Protein AF-A0A817LIR8-F1 (afdb_monomer)

Radius of gyration: 22.67 Å; Cα contacts (8 Å, |Δi|>4): 129; chains: 1; bounding box: 43×38×58 Å

Sequence (142 aa):
RAAHDLDISRSSIRRIMKELNFKPYKPRLLQALNEDDPDRRLEFSQWVLDSIRGNPIILDRILWTDAAIFQTNVRVNRHNCVYWSDTNPHFIIEQELNVSRVIVRGGIWSNGVVDPFFFEDNVTSQIYLQMYKMLKDRKEYM

pLDDT: mean 85.7, std 9.71, range [55.44, 97.81]

Foldseek 3Di:
DCCVVVVHDPVVVVVVLVVQVWDKDFDDDDDDDDPCRVVVVVVVVVVVVVVCVVPVCVQQLDKAKDKDKDFPDPPPPSVPDIDIDNDDPNDDDDDDPPTFIKIWMWIAHPVGIRDIDIDRDDDDPVNVVVVVVVVVVPPVND

Structure (mmCIF, N/CA/C/O backbone):
data_AF-A0A817LIR8-F1
#
_entry.id   AF-A0A817LIR8-F1
#
loop_
_atom_site.group_PDB
_atom_site.id
_atom_site.type_symbol
_atom_site.label_atom_id
_atom_site.label_alt_id
_at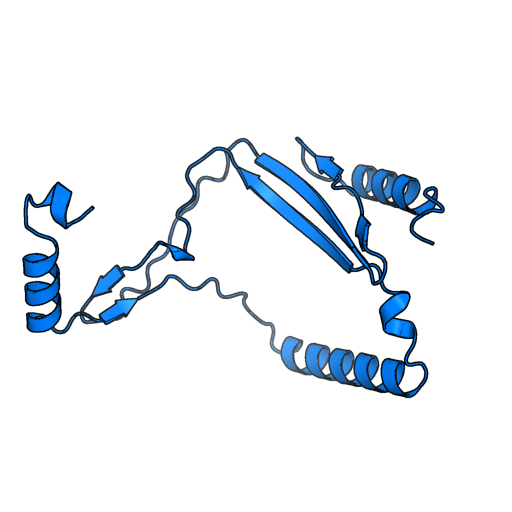om_site.label_comp_id
_atom_site.label_asym_id
_atom_site.label_entity_id
_atom_site.label_seq_id
_atom_site.pdbx_PDB_ins_code
_atom_site.Cartn_x
_atom_site.Cartn_y
_atom_site.Cartn_z
_atom_site.occupancy
_atom_site.B_iso_or_equiv
_atom_site.auth_seq_id
_atom_site.auth_comp_id
_atom_site.auth_asym_id
_atom_site.auth_atom_id
_atom_site.pdbx_PDB_model_num
ATOM 1 N N . ARG A 1 1 ? 8.522 2.778 -27.678 1.00 68.00 1 ARG A N 1
ATOM 2 C CA . ARG A 1 1 ? 9.834 2.108 -27.654 1.00 68.00 1 ARG A CA 1
ATOM 3 C C . ARG A 1 1 ? 10.008 1.288 -28.914 1.00 68.00 1 ARG A C 1
ATOM 5 O O . ARG A 1 1 ? 10.287 1.937 -29.897 1.00 68.00 1 ARG A O 1
ATOM 12 N N . ALA A 1 2 ? 9.622 0.010 -28.994 1.00 77.75 2 ALA A N 1
ATOM 13 C CA . ALA A 1 2 ? 9.899 -0.833 -30.173 1.00 77.75 2 ALA A CA 1
ATOM 14 C C . ALA A 1 2 ? 9.598 -0.207 -31.557 1.00 77.75 2 ALA A C 1
ATOM 16 O O . ALA A 1 2 ? 10.426 -0.294 -32.446 1.00 77.75 2 ALA A O 1
ATOM 17 N N . ALA A 1 3 ? 8.459 0.477 -31.735 1.00 83.94 3 ALA A N 1
ATOM 18 C CA . ALA A 1 3 ? 8.131 1.162 -32.999 1.00 83.94 3 ALA A CA 1
ATOM 19 C C . ALA A 1 3 ? 9.107 2.284 -33.378 1.00 83.94 3 ALA A C 1
ATOM 21 O O . ALA A 1 3 ? 9.429 2.464 -34.540 1.00 83.94 3 ALA A O 1
ATOM 22 N N . HIS A 1 4 ? 9.558 3.032 -32.377 1.00 86.12 4 HIS A N 1
ATOM 23 C CA . HIS A 1 4 ? 10.533 4.102 -32.538 1.00 86.12 4 HIS A CA 1
ATOM 24 C C . HIS A 1 4 ? 11.951 3.531 -32.681 1.00 86.12 4 HIS A C 1
ATOM 26 O O . HIS A 1 4 ? 12.704 3.974 -33.531 1.00 86.12 4 HIS A O 1
ATOM 32 N N . ASP A 1 5 ? 12.297 2.523 -31.875 1.00 88.31 5 ASP A N 1
ATOM 33 C CA . ASP A 1 5 ? 13.652 1.960 -31.824 1.00 88.31 5 ASP A CA 1
ATOM 34 C C . ASP A 1 5 ? 13.989 1.129 -33.073 1.00 88.31 5 ASP A C 1
ATOM 36 O O . ASP A 1 5 ? 15.148 1.048 -33.463 1.00 88.31 5 ASP A O 1
ATOM 40 N N . LEU A 1 6 ? 12.978 0.510 -33.692 1.00 88.81 6 LEU A N 1
ATOM 41 C CA . LEU A 1 6 ? 13.120 -0.299 -34.907 1.00 88.81 6 LEU A CA 1
ATOM 42 C C . LEU A 1 6 ? 12.713 0.454 -36.180 1.00 88.81 6 LEU A C 1
ATOM 44 O O . LEU A 1 6 ? 12.789 -0.130 -37.253 1.00 88.81 6 LEU A O 1
ATOM 48 N N . ASP A 1 7 ? 12.238 1.697 -36.059 1.00 91.44 7 ASP A N 1
ATOM 49 C CA . ASP A 1 7 ? 11.652 2.481 -37.157 1.00 91.44 7 ASP A CA 1
ATOM 50 C C . ASP A 1 7 ? 10.541 1.729 -37.930 1.00 91.44 7 ASP A C 1
ATOM 52 O O . ASP A 1 7 ? 10.451 1.724 -39.156 1.00 91.44 7 ASP A O 1
ATOM 56 N N . ILE A 1 8 ? 9.667 1.036 -37.190 1.00 92.94 8 ILE A N 1
ATOM 57 C CA . ILE A 1 8 ? 8.549 0.252 -37.737 1.00 92.94 8 ILE A CA 1
ATOM 58 C C . ILE A 1 8 ? 7.233 0.788 -37.177 1.00 92.94 8 ILE A C 1
ATOM 60 O O . ILE A 1 8 ? 7.093 1.070 -35.985 1.00 92.94 8 ILE A O 1
ATOM 64 N N . SER A 1 9 ? 6.198 0.856 -38.017 1.00 93.12 9 SER A N 1
ATOM 65 C CA . S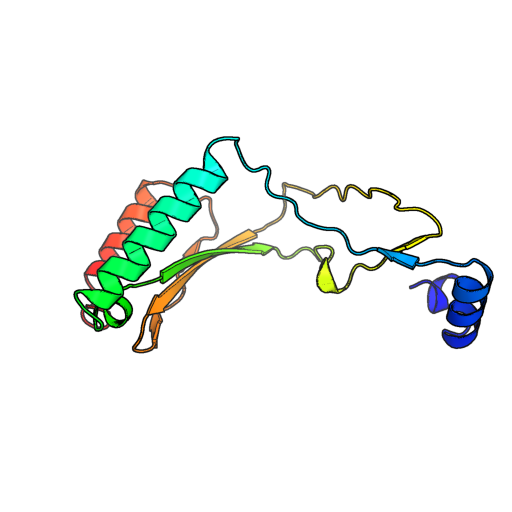ER A 1 9 ? 4.866 1.263 -37.568 1.00 93.12 9 SER A CA 1
ATOM 66 C C . SER A 1 9 ? 4.327 0.361 -36.442 1.00 93.12 9 SER A C 1
ATOM 68 O O . SER A 1 9 ? 4.529 -0.858 -36.398 1.00 93.12 9 SER A O 1
ATOM 70 N N . ARG A 1 10 ? 3.560 0.951 -35.518 1.00 90.50 10 ARG A N 1
ATOM 71 C CA . ARG A 1 10 ? 2.950 0.208 -34.397 1.00 90.50 10 ARG A CA 1
ATOM 72 C C . ARG A 1 10 ? 2.042 -0.937 -34.868 1.00 90.50 10 ARG A C 1
ATOM 74 O O . ARG A 1 10 ? 1.922 -1.944 -34.171 1.00 90.50 10 ARG A O 1
ATOM 81 N N . SER A 1 11 ? 1.385 -0.778 -36.019 1.00 93.38 11 SER A N 1
ATOM 82 C CA . SER A 1 11 ? 0.529 -1.805 -36.624 1.00 93.38 11 SER A CA 1
ATOM 83 C C . SER A 1 11 ? 1.345 -2.998 -37.120 1.00 93.38 11 SER A C 1
ATOM 85 O O . SER A 1 11 ? 0.980 -4.136 -36.825 1.00 93.38 11 SER A O 1
ATOM 87 N N . SER A 1 12 ? 2.478 -2.754 -37.782 1.00 92.88 12 SER A N 1
ATOM 88 C CA . SER A 1 12 ? 3.389 -3.810 -38.232 1.00 92.88 12 SER A CA 1
ATOM 89 C C . SER A 1 12 ? 3.972 -4.595 -37.059 1.00 92.88 12 SER A C 1
ATOM 91 O O . SER A 1 12 ? 3.935 -5.822 -37.085 1.00 92.88 12 SER A O 1
ATOM 93 N N . ILE A 1 13 ? 4.393 -3.924 -35.982 1.00 90.44 13 ILE A N 1
ATOM 94 C CA . ILE A 1 13 ? 4.865 -4.606 -34.763 1.00 90.44 13 ILE A CA 1
ATOM 95 C C . ILE A 1 13 ? 3.768 -5.477 -34.145 1.00 90.44 13 ILE A C 1
ATOM 97 O O . ILE A 1 13 ? 4.030 -6.615 -33.769 1.00 90.44 13 ILE A O 1
ATOM 101 N N . ARG A 1 14 ? 2.520 -4.991 -34.071 1.00 89.31 14 ARG A N 1
ATOM 102 C CA . ARG A 1 14 ? 1.389 -5.807 -33.591 1.00 89.31 14 ARG A CA 1
ATOM 103 C C . ARG A 1 14 ? 1.154 -7.051 -34.439 1.00 89.31 14 ARG A C 1
ATOM 105 O O . ARG A 1 14 ? 0.871 -8.103 -33.874 1.00 89.31 14 ARG A O 1
ATOM 112 N N . ARG A 1 15 ? 1.267 -6.938 -35.764 1.00 93.88 15 ARG A N 1
ATOM 113 C CA . ARG A 1 15 ? 1.138 -8.084 -36.669 1.00 93.88 15 ARG A CA 1
ATOM 114 C C . ARG A 1 15 ? 2.256 -9.100 -36.435 1.00 93.88 15 ARG A C 1
ATOM 116 O O . ARG A 1 15 ? 1.945 -10.262 -36.219 1.00 93.88 15 ARG A O 1
ATOM 123 N N . ILE A 1 16 ? 3.508 -8.646 -36.374 1.00 92.06 16 ILE A N 1
ATOM 124 C CA . ILE A 1 16 ? 4.675 -9.506 -36.121 1.00 92.06 16 ILE A CA 1
ATOM 125 C C . ILE A 1 16 ? 4.534 -10.228 -34.774 1.00 92.06 16 ILE A C 1
ATOM 127 O O . ILE A 1 16 ? 4.673 -11.442 -34.713 1.00 92.06 16 ILE A O 1
ATOM 131 N N . MET A 1 17 ? 4.175 -9.520 -33.697 1.00 91.31 17 MET A N 1
ATOM 132 C CA . MET A 1 17 ? 3.961 -10.149 -32.383 1.00 91.31 17 MET A CA 1
ATOM 133 C C . MET A 1 17 ? 2.857 -11.215 -32.416 1.00 91.31 17 MET A C 1
ATOM 135 O O . MET A 1 17 ? 2.968 -12.230 -31.733 1.00 91.31 17 MET A O 1
ATOM 139 N N . LYS A 1 18 ? 1.797 -10.999 -33.207 1.00 91.12 18 LYS A N 1
ATOM 140 C CA . LYS A 1 18 ? 0.720 -11.979 -33.385 1.00 91.12 18 LYS A CA 1
ATOM 141 C C . LYS A 1 18 ? 1.195 -13.203 -34.173 1.00 91.12 18 LYS A C 1
ATOM 143 O O . LYS A 1 18 ? 0.861 -14.315 -33.783 1.00 91.12 18 LYS A O 1
ATOM 148 N N . GLU A 1 19 ? 1.964 -13.006 -35.243 1.00 94.12 19 GLU A N 1
ATOM 149 C CA . GLU A 1 19 ? 2.561 -14.091 -36.039 1.00 94.12 19 GLU A CA 1
ATOM 150 C C . GLU A 1 19 ? 3.532 -14.939 -35.207 1.00 94.12 19 GLU A C 1
ATOM 152 O O . GLU A 1 19 ? 3.514 -16.162 -35.302 1.00 94.12 19 GLU A O 1
ATOM 157 N N . LEU A 1 20 ? 4.305 -14.303 -34.323 1.00 92.50 20 LEU A N 1
ATOM 158 C CA . LEU A 1 20 ? 5.216 -14.971 -33.388 1.00 92.50 20 LEU A CA 1
ATOM 159 C C . LEU A 1 20 ? 4.514 -15.567 -32.152 1.00 92.50 20 LEU A C 1
ATOM 161 O O . LEU A 1 20 ? 5.179 -16.121 -31.282 1.00 92.50 20 LEU A O 1
ATOM 165 N N . ASN A 1 21 ? 3.183 -15.456 -32.046 1.00 92.00 21 ASN A N 1
ATOM 166 C CA . ASN A 1 21 ? 2.386 -15.926 -30.905 1.00 92.00 21 ASN A CA 1
ATOM 167 C C . ASN A 1 21 ? 2.842 -15.362 -29.541 1.00 92.00 21 ASN A C 1
ATOM 169 O O . ASN A 1 21 ? 2.746 -16.023 -28.503 1.00 92.00 21 ASN A O 1
ATOM 173 N N . PHE A 1 22 ? 3.337 -14.123 -29.528 1.00 93.75 22 PHE A N 1
ATOM 174 C CA . PHE A 1 22 ? 3.784 -13.476 -28.301 1.00 93.75 22 PHE A CA 1
ATOM 175 C C . PHE A 1 22 ? 2.599 -13.072 -27.425 1.00 93.75 22 PHE A C 1
ATOM 177 O O . PHE A 1 22 ? 1.598 -12.516 -27.884 1.00 93.75 22 PHE A O 1
ATOM 184 N N . LYS A 1 23 ? 2.752 -13.295 -26.123 1.00 90.56 23 LYS A N 1
ATOM 185 C CA . LYS A 1 23 ? 1.783 -12.960 -25.083 1.00 90.56 23 LYS A CA 1
ATOM 186 C C . LYS A 1 23 ? 2.301 -11.801 -24.233 1.00 90.56 23 LYS A C 1
ATOM 188 O O . LYS A 1 23 ? 3.510 -11.683 -24.028 1.00 90.56 23 LYS A O 1
ATOM 193 N N . PRO A 1 24 ? 1.405 -10.943 -23.720 1.00 89.25 24 PRO A N 1
ATOM 194 C CA . PRO A 1 24 ? 1.792 -9.863 -22.831 1.00 89.25 24 PRO A CA 1
ATOM 195 C C . PRO A 1 24 ? 2.034 -10.386 -21.409 1.00 89.25 24 PRO A C 1
ATOM 197 O O . PRO A 1 24 ? 1.155 -10.991 -20.795 1.00 89.25 24 PRO A O 1
ATOM 200 N N . TYR A 1 25 ? 3.192 -10.065 -20.847 1.00 88.56 25 TYR A N 1
ATOM 201 C CA . TYR A 1 25 ? 3.584 -10.348 -19.472 1.00 88.56 25 TYR A CA 1
ATOM 202 C C . TYR A 1 25 ? 3.814 -9.041 -18.718 1.00 88.56 25 TYR A C 1
ATOM 204 O O . TYR A 1 25 ? 4.603 -8.191 -19.132 1.00 88.56 25 TYR A O 1
ATOM 212 N N . LYS A 1 26 ? 3.118 -8.883 -17.589 1.00 85.31 26 LYS A N 1
ATOM 213 C CA . LYS A 1 26 ? 3.317 -7.771 -16.653 1.00 85.31 26 LYS A CA 1
ATOM 214 C C . LYS A 1 26 ? 4.121 -8.262 -15.450 1.00 85.31 26 LYS A C 1
ATOM 216 O O . LYS A 1 26 ? 3.713 -9.267 -14.859 1.00 85.31 26 LYS A O 1
ATOM 221 N N . PRO A 1 27 ? 5.205 -7.571 -15.053 1.00 80.19 27 PRO A N 1
ATOM 222 C CA . PRO A 1 27 ? 5.912 -7.874 -13.816 1.00 80.19 27 PRO A CA 1
ATOM 223 C C . PRO A 1 27 ? 4.951 -7.835 -12.629 1.00 80.19 27 PRO A C 1
ATOM 225 O O . PRO A 1 27 ? 4.255 -6.838 -12.420 1.00 80.19 27 PRO A O 1
ATOM 228 N N . ARG A 1 28 ? 4.912 -8.913 -11.845 1.00 74.94 28 ARG A N 1
ATOM 229 C CA . ARG A 1 28 ? 4.127 -8.973 -10.608 1.00 74.94 28 ARG A CA 1
ATOM 230 C C . ARG A 1 28 ? 5.049 -8.726 -9.427 1.00 74.94 28 ARG A C 1
ATOM 232 O O . ARG A 1 28 ? 6.113 -9.329 -9.342 1.00 74.94 28 ARG A O 1
ATOM 239 N N . LEU A 1 29 ? 4.635 -7.848 -8.516 1.00 72.75 29 LEU A N 1
ATOM 240 C CA . LEU A 1 29 ? 5.203 -7.858 -7.175 1.00 72.75 29 LEU A CA 1
ATOM 241 C C . LEU A 1 29 ? 4.541 -9.009 -6.427 1.00 72.75 29 LEU A C 1
ATOM 243 O O . LEU A 1 29 ? 3.325 -8.993 -6.255 1.00 72.75 29 LEU A O 1
ATOM 247 N N . LEU A 1 30 ? 5.322 -9.999 -6.021 1.00 71.31 30 LEU A N 1
ATOM 248 C CA . LEU A 1 30 ? 4.847 -11.044 -5.129 1.00 71.31 30 LEU A CA 1
ATOM 249 C C . LEU A 1 30 ? 5.431 -10.747 -3.752 1.00 71.31 30 LEU A C 1
ATOM 251 O O . LEU A 1 30 ? 6.647 -10.647 -3.607 1.00 71.31 30 LEU A O 1
ATOM 255 N N . GLN A 1 31 ? 4.564 -10.556 -2.763 1.00 75.69 31 GLN A N 1
ATOM 256 C CA . GLN A 1 31 ? 4.972 -10.666 -1.369 1.00 75.69 31 GLN A CA 1
ATOM 257 C C . GLN A 1 31 ? 4.987 -12.152 -1.027 1.00 75.69 31 GLN A C 1
ATOM 259 O O . GLN A 1 31 ? 4.011 -12.854 -1.301 1.00 75.69 31 GLN A O 1
ATOM 264 N N . ALA A 1 32 ? 6.104 -12.632 -0.487 1.00 83.50 32 ALA A N 1
ATOM 265 C CA . ALA A 1 32 ? 6.163 -13.978 0.054 1.00 83.50 32 ALA A CA 1
ATOM 266 C C . ALA A 1 32 ? 5.247 -14.031 1.281 1.00 83.50 32 ALA A C 1
ATOM 268 O O . ALA A 1 32 ? 5.411 -13.230 2.199 1.00 83.50 32 ALA A O 1
ATOM 269 N N . LEU A 1 33 ? 4.265 -14.928 1.243 1.00 85.94 33 LEU A N 1
ATOM 270 C CA . LEU A 1 33 ? 3.440 -15.249 2.399 1.00 85.94 33 LEU A CA 1
ATOM 271 C C . LEU A 1 33 ? 4.120 -16.384 3.162 1.00 85.94 33 LEU A C 1
ATOM 273 O O . LEU A 1 33 ? 4.600 -17.341 2.551 1.00 85.94 33 LEU A O 1
ATOM 277 N N . ASN A 1 34 ? 4.155 -16.264 4.481 1.00 91.00 34 ASN A N 1
ATOM 278 C CA . ASN A 1 34 ? 4.525 -17.350 5.373 1.00 91.00 34 ASN A CA 1
ATOM 279 C C . ASN A 1 34 ? 3.384 -18.371 5.457 1.00 91.00 34 ASN A C 1
ATOM 281 O O . ASN A 1 34 ? 2.236 -18.059 5.140 1.00 91.00 34 ASN A O 1
ATOM 285 N N . GLU A 1 35 ? 3.702 -19.580 5.919 1.00 93.00 35 GLU A N 1
ATOM 286 C CA . GLU A 1 35 ? 2.738 -20.679 6.065 1.00 93.00 35 GLU A CA 1
ATOM 287 C C . GLU A 1 35 ? 1.532 -20.295 6.943 1.00 93.00 35 GLU A C 1
ATOM 289 O O . GLU A 1 35 ? 0.405 -20.621 6.592 1.00 93.00 35 GLU A O 1
ATOM 294 N N . ASP A 1 36 ? 1.760 -19.498 7.993 1.00 94.50 36 ASP A N 1
ATOM 295 C CA . ASP A 1 36 ? 0.724 -19.023 8.926 1.00 94.50 36 ASP A CA 1
ATOM 296 C C . ASP A 1 36 ? -0.114 -17.839 8.405 1.00 94.50 36 ASP A C 1
ATOM 298 O O . ASP A 1 36 ? -1.149 -17.496 8.985 1.00 94.50 36 ASP A O 1
ATOM 302 N N . ASP A 1 37 ? 0.343 -17.131 7.366 1.00 93.38 37 ASP A N 1
ATOM 303 C CA . ASP A 1 37 ? -0.306 -15.887 6.932 1.00 93.38 37 ASP A CA 1
ATOM 304 C C . ASP A 1 37 ? -1.762 -16.088 6.461 1.00 93.38 37 ASP A C 1
ATOM 306 O O . ASP A 1 37 ? -2.592 -15.226 6.767 1.00 93.38 37 ASP A O 1
ATOM 310 N N . PRO A 1 38 ? -2.132 -17.169 5.739 1.00 93.69 38 PRO A N 1
ATOM 311 C CA . PRO A 1 38 ? -3.524 -17.439 5.383 1.00 93.69 38 PRO A CA 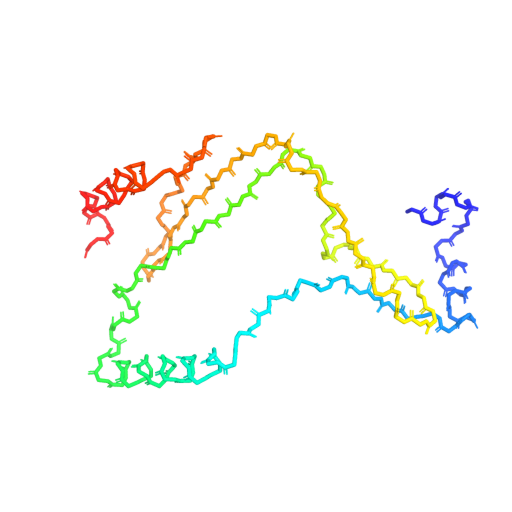1
ATOM 312 C C . PRO A 1 38 ? -4.447 -17.537 6.602 1.00 93.69 38 PRO A C 1
ATOM 314 O O . PRO A 1 38 ? -5.496 -16.888 6.615 1.00 93.69 38 PRO A O 1
ATOM 317 N N . ASP A 1 39 ? -4.034 -18.272 7.636 1.00 96.69 39 ASP A N 1
ATOM 318 C CA . ASP A 1 39 ? -4.845 -18.502 8.834 1.00 96.69 39 ASP A CA 1
ATOM 319 C C . ASP A 1 39 ? -5.029 -17.208 9.629 1.00 96.69 39 ASP A C 1
ATOM 321 O O . ASP A 1 39 ? -6.156 -16.826 9.950 1.00 96.69 39 ASP A O 1
ATOM 325 N N . ARG A 1 40 ? -3.946 -16.447 9.842 1.00 95.75 40 ARG A N 1
ATOM 326 C CA . ARG A 1 40 ? -4.007 -15.140 10.524 1.00 95.75 40 ARG A CA 1
ATOM 327 C C . ARG A 1 40 ? -4.891 -14.140 9.787 1.00 95.75 40 ARG A C 1
ATOM 329 O O . ARG A 1 40 ? -5.608 -13.354 10.406 1.00 95.75 40 ARG A O 1
ATOM 336 N N . ARG A 1 41 ? -4.854 -14.148 8.451 1.00 95.44 41 ARG A N 1
ATOM 337 C CA . ARG A 1 41 ? -5.706 -13.275 7.631 1.00 95.44 41 ARG A CA 1
ATOM 338 C C . ARG A 1 41 ? -7.173 -13.674 7.718 1.00 95.44 41 ARG A C 1
ATOM 340 O O . ARG A 1 41 ? -8.024 -12.782 7.731 1.00 95.44 41 ARG A O 1
ATOM 347 N N . LEU A 1 42 ? -7.475 -14.971 7.770 1.00 97.19 42 LEU A N 1
ATOM 348 C CA . LEU A 1 42 ? -8.837 -15.465 7.952 1.00 97.19 42 LEU A CA 1
ATOM 349 C C . LEU A 1 42 ? -9.376 -15.086 9.335 1.00 97.19 42 LEU A C 1
ATOM 351 O O . LEU A 1 42 ? -10.469 -14.529 9.420 1.00 97.19 42 LEU A O 1
ATOM 355 N N . GLU A 1 43 ? -8.588 -15.310 10.388 1.00 97.75 43 GLU A N 1
ATOM 356 C CA . GLU A 1 43 ? -8.939 -14.945 11.763 1.00 97.75 43 GLU A CA 1
ATOM 357 C C . GLU A 1 43 ? -9.224 -13.444 11.885 1.00 97.75 43 GLU A C 1
ATOM 359 O O . GLU A 1 43 ? -10.292 -13.049 12.357 1.00 97.75 43 GLU A O 1
ATOM 364 N N . PHE A 1 44 ? -8.325 -12.597 11.371 1.00 95.75 44 PHE A N 1
ATOM 365 C CA . PHE A 1 44 ? -8.534 -11.150 11.347 1.00 95.75 44 PHE A CA 1
ATOM 366 C C . PHE A 1 44 ? -9.806 -10.767 10.581 1.00 95.75 44 PHE A C 1
ATOM 368 O O . PHE A 1 44 ? -10.588 -9.943 11.051 1.00 95.75 44 PHE A O 1
ATOM 375 N N . SER A 1 45 ? -10.043 -11.376 9.415 1.00 96.88 45 SER A N 1
ATOM 376 C CA . SER A 1 45 ? -11.232 -11.087 8.604 1.00 96.88 45 SER A CA 1
ATOM 377 C C . SER A 1 45 ? -12.519 -11.449 9.347 1.00 96.88 45 SER A C 1
ATOM 379 O O . SER A 1 45 ? -13.468 -10.666 9.345 1.00 96.88 45 SER A O 1
ATOM 381 N N . GLN A 1 46 ? -12.542 -12.600 10.022 1.00 97.81 46 GLN A N 1
ATOM 382 C CA . GLN A 1 46 ? -13.681 -13.032 10.826 1.00 97.81 46 GLN A CA 1
ATOM 383 C C . GLN A 1 46 ? -13.913 -12.086 12.011 1.00 97.81 46 GLN A C 1
ATOM 385 O O . GLN A 1 46 ? -15.036 -11.631 12.226 1.00 97.81 46 GLN A O 1
ATOM 390 N N . TRP A 1 47 ? -12.843 -11.702 12.711 1.00 95.94 47 TRP A N 1
ATOM 391 C CA . TRP A 1 47 ? -12.907 -10.743 13.812 1.00 95.94 47 TRP A CA 1
ATOM 392 C C . TRP A 1 47 ? -13.458 -9.377 13.375 1.00 95.94 47 TRP A C 1
ATOM 394 O O . TRP A 1 47 ? -14.317 -8.813 14.060 1.00 95.94 47 TRP A O 1
ATOM 404 N N . VAL A 1 48 ? -13.023 -8.850 12.223 1.00 94.62 48 VAL A N 1
ATOM 405 C CA . VAL A 1 48 ? -13.555 -7.589 11.677 1.00 94.62 48 VAL A CA 1
ATOM 406 C C . VAL A 1 48 ? -15.047 -7.728 11.366 1.00 94.62 48 VAL A C 1
ATOM 408 O O . VAL A 1 48 ? -15.831 -6.859 11.744 1.00 94.62 48 VAL A O 1
ATOM 411 N N . LEU A 1 49 ? -15.461 -8.823 10.720 1.00 96.25 49 LEU A N 1
ATOM 412 C CA . LEU A 1 49 ? -16.867 -9.062 10.379 1.00 96.25 49 LEU A CA 1
ATOM 413 C C . LEU A 1 49 ? -17.760 -9.127 11.621 1.00 96.25 49 LEU A C 1
ATOM 415 O O . LEU A 1 49 ? -18.831 -8.520 11.636 1.00 96.25 49 LEU A O 1
ATOM 419 N N . ASP A 1 50 ? -17.321 -9.820 12.668 1.00 96.81 50 ASP A N 1
ATOM 420 C CA . ASP A 1 50 ? -18.084 -9.928 13.911 1.00 96.81 50 ASP A CA 1
ATOM 421 C C . ASP A 1 50 ? -18.104 -8.604 14.685 1.00 96.81 50 ASP A C 1
ATOM 423 O O . ASP A 1 50 ? -19.141 -8.227 15.234 1.00 96.81 50 ASP A O 1
ATOM 427 N N . SER A 1 51 ? -17.015 -7.832 14.631 1.00 94.50 51 SER A N 1
ATOM 428 C CA . SER A 1 51 ? -16.965 -6.476 15.191 1.00 94.50 51 SER A CA 1
ATOM 429 C C . SER A 1 51 ? -17.962 -5.534 14.508 1.00 94.50 51 SER A C 1
ATOM 431 O O . SER A 1 51 ? -18.668 -4.790 15.187 1.00 94.50 51 SER A O 1
ATOM 433 N N . ILE A 1 52 ? -18.081 -5.603 13.176 1.00 95.69 52 ILE A N 1
ATOM 434 C CA . ILE A 1 52 ? -19.057 -4.819 12.402 1.00 95.69 52 ILE A CA 1
ATOM 435 C C . ILE A 1 52 ? -20.492 -5.254 12.731 1.00 95.69 52 ILE A C 1
ATOM 437 O O . ILE A 1 52 ? -21.367 -4.405 12.886 1.00 95.69 52 ILE A O 1
ATOM 441 N N . ARG A 1 53 ? -20.749 -6.562 12.875 1.00 95.62 53 ARG A N 1
ATOM 442 C CA . ARG A 1 53 ? -22.073 -7.083 13.269 1.00 95.62 53 ARG A CA 1
ATOM 443 C C . ARG A 1 53 ? -22.484 -6.615 14.665 1.00 95.62 53 ARG A C 1
ATOM 445 O O . ARG A 1 53 ? -23.649 -6.288 14.869 1.00 95.62 53 ARG A O 1
ATOM 452 N N . GLY A 1 54 ? -21.542 -6.589 15.610 1.00 95.06 54 GLY A N 1
ATOM 453 C CA . GLY A 1 54 ? -21.778 -6.137 16.982 1.00 95.06 54 GLY A CA 1
ATOM 454 C C . GLY A 1 54 ? -21.907 -4.617 17.117 1.00 95.06 54 GLY A C 1
ATOM 455 O O . GLY A 1 54 ? -22.656 -4.137 17.965 1.00 95.06 54 GLY A O 1
ATOM 456 N N . ASN A 1 55 ? -21.200 -3.852 16.283 1.00 94.19 55 ASN A N 1
ATOM 457 C CA . ASN A 1 55 ? -21.280 -2.396 16.242 1.00 94.19 55 ASN A CA 1
ATOM 458 C C . ASN A 1 55 ? -20.991 -1.869 14.822 1.00 94.19 55 ASN A C 1
ATOM 460 O O . 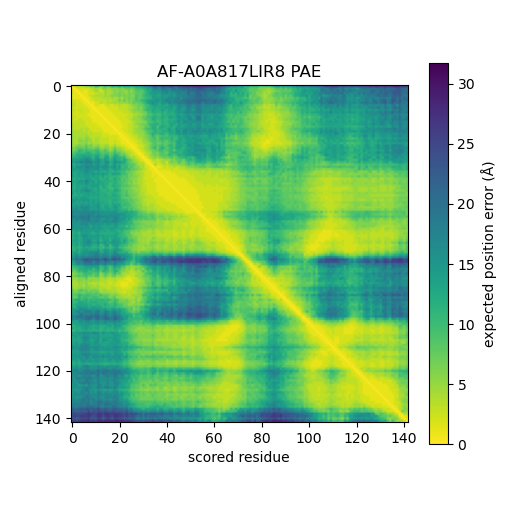ASN A 1 55 ? -19.826 -1.656 14.473 1.00 94.19 55 ASN A O 1
ATOM 464 N N . PRO A 1 56 ? -22.031 -1.574 14.023 1.00 89.94 56 PRO A N 1
ATOM 465 C CA . PRO A 1 56 ? -21.860 -1.103 12.647 1.00 89.94 56 PRO A CA 1
ATOM 466 C C . PRO A 1 56 ? -21.060 0.201 12.514 1.00 89.94 56 PRO A C 1
ATOM 468 O O . PRO A 1 56 ? -20.425 0.423 11.488 1.00 89.94 56 PRO A O 1
ATOM 471 N N . ILE A 1 57 ? -21.035 1.037 13.559 1.00 92.19 57 ILE A N 1
ATOM 472 C CA . ILE A 1 57 ? -20.347 2.342 13.568 1.00 92.19 57 ILE A CA 1
ATOM 473 C C . ILE A 1 57 ? -18.824 2.169 13.728 1.00 92.19 57 ILE A C 1
ATOM 475 O O . ILE A 1 57 ? -18.069 3.132 13.635 1.00 92.19 57 ILE A O 1
ATOM 479 N N . ILE A 1 58 ? -18.322 0.949 13.967 1.00 91.19 58 ILE A N 1
ATOM 480 C CA . ILE A 1 58 ? -16.885 0.726 14.178 1.00 91.19 58 ILE A CA 1
ATOM 481 C C . ILE A 1 58 ? -16.040 1.215 12.997 1.00 91.19 58 ILE A C 1
ATOM 483 O O . ILE A 1 58 ? -14.989 1.807 13.220 1.00 91.19 58 ILE A O 1
ATOM 487 N N . LEU A 1 59 ? -16.525 1.046 11.762 1.00 90.00 59 LEU A N 1
ATOM 488 C CA . LEU A 1 59 ? -15.820 1.490 10.558 1.00 90.00 59 LEU A CA 1
ATOM 489 C C . LEU A 1 59 ? -15.629 3.009 10.525 1.00 90.00 59 LEU A C 1
ATOM 491 O O . LEU A 1 59 ? -14.589 3.475 10.064 1.00 90.00 59 LEU A O 1
ATOM 495 N N . ASP A 1 60 ? -16.572 3.763 11.094 1.00 90.56 60 ASP A N 1
ATOM 496 C CA . ASP A 1 60 ? -16.501 5.224 11.156 1.00 90.56 60 ASP A CA 1
ATOM 497 C C . ASP A 1 60 ? -15.488 5.736 12.182 1.00 90.56 60 ASP A C 1
ATOM 499 O O . ASP A 1 60 ? -15.166 6.920 12.206 1.00 90.56 60 ASP A O 1
ATOM 503 N N . ARG A 1 61 ? -14.978 4.848 13.039 1.00 88.44 61 ARG A N 1
ATOM 504 C CA . ARG A 1 61 ? -14.000 5.166 14.084 1.00 88.44 61 ARG A CA 1
ATOM 505 C C . ARG A 1 61 ? -12.601 4.651 13.763 1.00 88.44 61 ARG A C 1
ATOM 507 O O . ARG A 1 61 ? -11.696 4.815 14.579 1.00 88.44 61 ARG A O 1
ATOM 514 N N . ILE A 1 62 ? -12.415 4.010 12.608 1.00 90.88 62 ILE A N 1
ATOM 515 C CA . ILE A 1 62 ? -11.108 3.513 12.181 1.00 90.88 62 ILE A CA 1
ATOM 516 C C . ILE A 1 62 ? -10.422 4.578 11.329 1.00 90.88 62 ILE A C 1
ATOM 518 O O . ILE A 1 62 ? -10.898 4.946 10.255 1.00 90.88 62 IL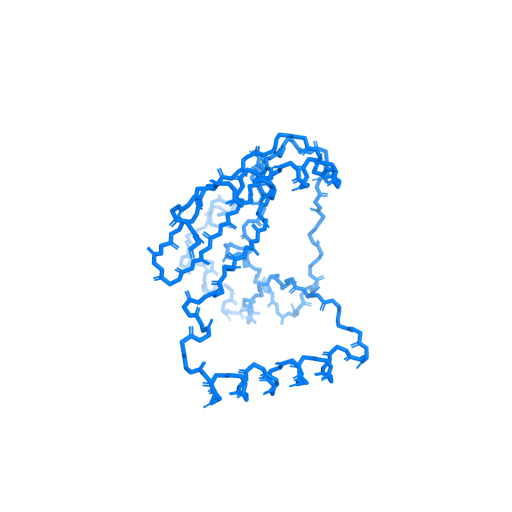E A O 1
ATOM 522 N N . LEU A 1 63 ? -9.255 5.015 11.797 1.00 91.12 63 LEU A N 1
ATOM 523 C CA . LEU A 1 63 ? -8.303 5.771 10.999 1.00 91.12 63 LEU A CA 1
ATOM 524 C C . LEU A 1 63 ? -7.333 4.797 10.321 1.00 91.12 63 LEU A C 1
ATOM 526 O O . LEU A 1 63 ? -6.469 4.199 10.965 1.00 91.12 63 LEU A O 1
ATOM 530 N N . TRP A 1 64 ? -7.468 4.652 9.009 1.00 92.19 64 TRP A N 1
ATOM 531 C CA . TRP A 1 64 ? -6.572 3.855 8.180 1.00 92.19 64 TRP A CA 1
ATOM 532 C C . TRP A 1 64 ? -5.354 4.696 7.830 1.00 92.19 64 TRP A C 1
ATOM 534 O O . TRP A 1 64 ? -5.511 5.804 7.330 1.00 92.19 64 TRP A O 1
ATOM 544 N N . THR A 1 65 ? -4.146 4.194 8.068 1.00 91.69 65 THR A N 1
ATOM 545 C CA . THR A 1 65 ? -2.906 4.918 7.746 1.00 91.69 65 THR A CA 1
ATOM 546 C C . THR A 1 65 ? -1.956 4.025 6.972 1.00 91.69 65 THR A C 1
ATOM 548 O O . THR A 1 65 ? -1.911 2.819 7.205 1.00 91.69 65 THR A O 1
ATOM 551 N N . ASP A 1 66 ? -1.194 4.617 6.057 1.00 92.12 66 ASP A N 1
ATOM 552 C CA . ASP A 1 66 ? -0.135 3.917 5.330 1.00 92.12 66 ASP A CA 1
ATOM 553 C C . ASP A 1 66 ? 0.989 4.887 4.932 1.00 92.12 66 ASP A C 1
ATOM 555 O O . ASP A 1 66 ? 0.840 6.112 5.010 1.00 92.12 66 ASP A O 1
ATOM 559 N N . ALA A 1 67 ? 2.135 4.338 4.532 1.00 90.62 67 ALA A N 1
ATOM 560 C CA . ALA A 1 67 ? 3.278 5.073 4.017 1.00 90.62 67 ALA A CA 1
ATOM 561 C C . ALA A 1 67 ? 3.527 4.756 2.539 1.00 90.62 67 ALA A C 1
ATOM 563 O O . ALA A 1 67 ? 3.664 3.602 2.145 1.00 90.62 67 ALA A O 1
ATOM 564 N N . ALA A 1 68 ? 3.715 5.797 1.736 1.00 89.38 68 ALA A N 1
ATOM 565 C CA . ALA A 1 68 ? 4.170 5.692 0.359 1.00 89.38 68 ALA A CA 1
ATOM 566 C C . ALA A 1 68 ? 5.561 6.317 0.208 1.00 89.38 68 ALA A C 1
ATOM 568 O O . ALA A 1 68 ? 5.869 7.342 0.810 1.00 89.38 68 ALA A O 1
ATOM 569 N N . ILE A 1 69 ? 6.413 5.703 -0.616 1.00 87.25 69 ILE A N 1
ATOM 570 C CA . ILE A 1 69 ? 7.749 6.224 -0.929 1.00 87.25 69 ILE A CA 1
ATOM 571 C C . ILE A 1 69 ? 7.728 6.809 -2.337 1.00 87.25 69 ILE A C 1
ATOM 573 O O . ILE A 1 69 ? 7.538 6.076 -3.313 1.00 87.25 69 ILE A O 1
ATOM 577 N N . PHE A 1 70 ? 7.993 8.106 -2.439 1.00 85.81 70 PHE A N 1
ATOM 578 C CA . PHE A 1 70 ? 8.159 8.828 -3.694 1.00 85.81 70 PHE A CA 1
ATOM 579 C C . PHE A 1 70 ? 9.647 9.012 -3.973 1.00 85.81 70 PHE A C 1
ATOM 581 O O . PHE A 1 70 ? 10.411 9.350 -3.077 1.00 85.81 70 PHE A O 1
ATOM 588 N N . GLN A 1 71 ? 10.071 8.755 -5.206 1.00 83.19 71 GLN A N 1
ATOM 589 C CA . GLN A 1 71 ? 11.461 8.903 -5.639 1.00 83.19 71 GLN A CA 1
ATOM 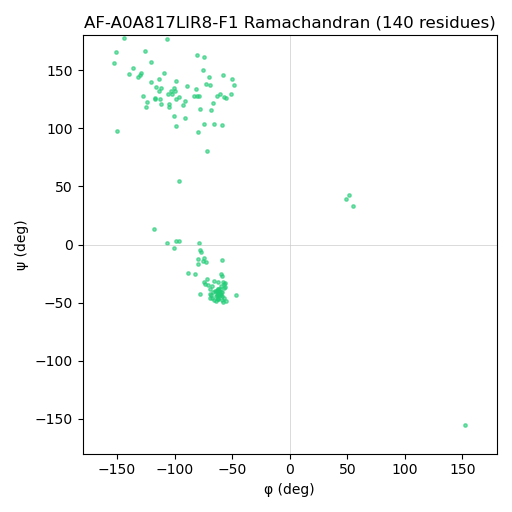590 C C . GLN A 1 71 ? 11.500 9.735 -6.914 1.00 83.19 71 GLN A C 1
ATOM 592 O O . GLN A 1 71 ? 10.578 9.662 -7.726 1.00 83.19 71 GLN A O 1
ATOM 597 N N . THR A 1 72 ? 12.562 10.517 -7.087 1.00 76.62 72 THR A N 1
ATOM 598 C CA . THR A 1 72 ? 12.729 11.404 -8.249 1.00 76.62 72 THR A CA 1
ATOM 599 C C . THR A 1 72 ? 13.211 10.678 -9.504 1.00 76.62 72 THR A C 1
ATOM 601 O O . THR A 1 72 ? 13.151 11.241 -10.595 1.00 76.62 72 THR A O 1
ATOM 604 N N . ASN A 1 73 ? 13.662 9.424 -9.390 1.00 73.38 73 ASN A N 1
ATOM 605 C CA . ASN A 1 73 ? 13.994 8.624 -10.562 1.00 73.38 73 ASN A CA 1
ATOM 606 C C . ASN A 1 73 ? 12.731 8.120 -11.275 1.00 73.38 73 ASN A C 1
ATOM 608 O O . ASN A 1 73 ? 11.689 7.856 -10.671 1.00 73.38 73 ASN A O 1
ATOM 612 N N . VAL A 1 74 ? 12.840 7.934 -12.592 1.00 59.25 74 VAL A N 1
ATOM 613 C CA . VAL A 1 74 ? 11.799 7.287 -13.395 1.00 59.25 74 VAL A CA 1
ATOM 614 C C . VAL A 1 74 ? 11.816 5.798 -13.061 1.00 59.25 74 VAL A C 1
ATOM 616 O O . VAL A 1 74 ? 12.411 4.988 -13.769 1.00 59.25 74 VAL A O 1
ATOM 619 N N . ARG A 1 75 ? 11.188 5.417 -11.943 1.00 62.50 75 ARG A N 1
ATOM 620 C CA . ARG A 1 75 ? 10.890 4.011 -11.664 1.00 62.50 75 ARG A CA 1
ATOM 621 C C . ARG A 1 75 ? 10.204 3.415 -12.891 1.00 62.50 75 ARG A C 1
ATOM 623 O O . ARG A 1 75 ? 9.340 4.048 -13.502 1.00 62.50 75 ARG A O 1
ATOM 630 N N . VAL A 1 76 ? 10.521 2.161 -13.208 1.00 60.22 76 VAL A N 1
ATOM 631 C CA . VAL A 1 76 ? 9.681 1.372 -14.109 1.00 60.22 76 VAL A CA 1
ATOM 632 C C . VAL A 1 76 ? 8.292 1.306 -13.478 1.00 60.22 76 VAL A C 1
ATOM 634 O O . VAL A 1 76 ? 8.063 0.573 -12.514 1.00 60.22 76 VAL A O 1
ATOM 637 N N . ASN A 1 77 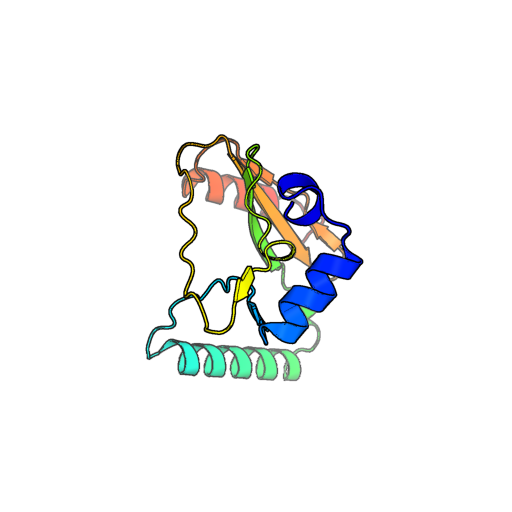? 7.355 2.102 -13.997 1.00 68.62 77 ASN A N 1
ATOM 638 C CA . ASN A 1 77 ? 5.961 1.976 -13.616 1.00 68.62 77 ASN A CA 1
ATOM 639 C C . ASN A 1 77 ? 5.490 0.613 -14.129 1.00 68.62 77 ASN A C 1
ATOM 641 O O . ASN A 1 77 ? 5.270 0.432 -15.326 1.00 68.62 77 ASN A O 1
ATOM 645 N N . ARG A 1 78 ? 5.360 -0.355 -13.219 1.00 67.69 78 ARG A N 1
ATOM 646 C CA . ARG A 1 78 ? 4.995 -1.741 -13.542 1.00 67.69 78 ARG A CA 1
ATOM 647 C C . ARG A 1 78 ? 3.647 -1.827 -14.255 1.00 67.69 78 ARG A C 1
ATOM 649 O O . ARG A 1 78 ? 3.451 -2.723 -15.067 1.00 67.69 78 ARG A O 1
ATOM 656 N N . HIS A 1 79 ? 2.751 -0.863 -14.029 1.00 69.12 79 HIS A N 1
ATOM 657 C CA . HIS A 1 79 ? 1.481 -0.781 -14.750 1.00 69.12 79 HIS A CA 1
ATOM 658 C C . HIS A 1 79 ? 1.675 -0.502 -16.247 1.00 69.12 79 HIS A C 1
ATOM 660 O O . HIS A 1 79 ? 0.906 -1.010 -17.065 1.00 69.12 79 HIS A O 1
ATOM 666 N N . ASN A 1 80 ? 2.738 0.226 -16.598 1.00 74.25 80 ASN A N 1
ATOM 667 C CA . ASN A 1 80 ? 3.127 0.557 -17.970 1.00 74.25 80 ASN A CA 1
ATOM 668 C C . ASN A 1 80 ? 4.237 -0.358 -18.516 1.00 74.25 80 ASN A C 1
ATOM 670 O O . ASN A 1 80 ? 4.694 -0.169 -19.643 1.00 74.25 80 ASN A O 1
ATOM 674 N N . CYS A 1 81 ? 4.671 -1.353 -17.740 1.00 77.69 81 CYS A N 1
ATOM 675 C CA . CYS A 1 81 ? 5.710 -2.294 -18.124 1.00 77.69 81 CYS A CA 1
ATOM 676 C C . CYS A 1 81 ? 5.068 -3.594 -18.620 1.00 77.69 81 CYS A C 1
ATOM 678 O O . CYS A 1 81 ? 4.575 -4.403 -17.833 1.00 77.69 81 CYS A O 1
ATOM 680 N N . VAL A 1 82 ? 5.031 -3.769 -19.942 1.00 85.44 82 VAL A N 1
ATOM 681 C CA . VAL A 1 82 ? 4.511 -4.977 -20.593 1.00 85.44 82 VAL A CA 1
ATOM 682 C C . VAL A 1 82 ? 5.591 -5.541 -21.499 1.00 85.44 82 VAL A C 1
ATOM 684 O O . VAL A 1 82 ? 6.047 -4.865 -22.421 1.00 85.44 82 VAL A O 1
ATOM 687 N N . TYR A 1 83 ? 5.956 -6.789 -21.250 1.00 85.56 83 TYR A N 1
ATOM 688 C CA . TYR A 1 83 ? 6.862 -7.558 -22.087 1.00 85.56 83 TYR A CA 1
ATOM 689 C C . TYR A 1 83 ? 6.056 -8.470 -22.998 1.00 85.56 83 TYR A C 1
ATOM 691 O O . TYR A 1 83 ? 5.051 -9.029 -22.573 1.00 85.56 83 TYR A O 1
ATOM 699 N N . TRP A 1 84 ? 6.485 -8.621 -24.243 1.00 87.88 84 TRP A N 1
ATOM 700 C CA . TRP A 1 84 ? 5.861 -9.531 -25.197 1.00 87.88 84 TRP A CA 1
ATOM 701 C C . TRP A 1 84 ? 6.844 -10.655 -25.482 1.00 87.88 84 TRP A C 1
ATOM 703 O O . TRP A 1 84 ? 7.968 -10.379 -25.887 1.00 87.88 84 TRP A O 1
ATOM 713 N N . SER A 1 85 ? 6.437 -11.890 -25.204 1.00 88.38 85 SER A N 1
ATOM 714 C CA . SER A 1 85 ? 7.281 -13.082 -25.330 1.00 88.38 85 SER A CA 1
ATOM 715 C C . SER A 1 85 ? 6.407 -14.304 -25.611 1.00 88.38 85 SER A C 1
ATOM 717 O O . SER A 1 85 ? 5.216 -14.295 -25.301 1.00 88.38 85 SER A O 1
ATOM 719 N N . ASP A 1 86 ? 6.961 -15.347 -26.211 1.00 90.75 86 ASP A N 1
ATOM 720 C CA . ASP A 1 86 ? 6.287 -16.634 -26.427 1.00 90.75 86 ASP A CA 1
ATOM 721 C C . ASP A 1 86 ? 6.159 -17.448 -25.124 1.00 90.75 86 ASP A C 1
ATOM 723 O O . ASP A 1 86 ? 5.154 -18.122 -24.879 1.00 90.75 86 ASP A O 1
ATOM 727 N N . THR A 1 87 ? 7.153 -17.315 -24.249 1.00 88.81 87 THR A N 1
ATOM 728 C CA . THR A 1 87 ? 7.257 -17.939 -22.929 1.00 88.81 87 THR A CA 1
ATOM 729 C C . THR A 1 87 ? 7.368 -16.881 -21.831 1.00 88.81 87 THR A C 1
ATOM 731 O O . THR A 1 87 ? 7.756 -15.743 -22.097 1.00 88.81 87 THR A O 1
ATOM 734 N N . ASN A 1 88 ? 7.001 -17.224 -20.587 1.00 84.19 88 ASN A N 1
ATOM 735 C CA . ASN A 1 88 ? 7.117 -16.287 -19.468 1.00 84.19 88 ASN A CA 1
ATOM 736 C C . ASN A 1 88 ? 8.606 -16.033 -19.171 1.00 84.19 88 ASN A C 1
ATOM 738 O O . ASN A 1 88 ? 9.290 -16.957 -18.738 1.00 84.19 88 ASN A O 1
ATOM 742 N N . PRO A 1 89 ? 9.103 -14.801 -19.350 1.00 80.38 89 PRO A N 1
ATOM 743 C CA . PRO A 1 89 ? 10.527 -14.505 -19.219 1.00 80.38 89 PRO A CA 1
ATOM 744 C C . PRO A 1 89 ? 11.007 -14.401 -17.763 1.00 80.38 89 PRO A C 1
ATOM 746 O O . PRO A 1 89 ? 12.194 -14.195 -17.542 1.00 80.38 89 PRO A O 1
ATOM 749 N N . HIS A 1 90 ? 10.110 -14.491 -16.769 1.00 79.56 90 HIS A N 1
ATOM 750 C CA . HIS A 1 90 ? 10.447 -14.392 -15.341 1.00 79.56 90 HIS A CA 1
ATOM 751 C C . HIS A 1 90 ? 11.343 -13.183 -14.998 1.00 79.56 90 HIS A C 1
ATOM 753 O O . HIS A 1 90 ? 12.242 -13.280 -14.167 1.00 79.56 90 HIS A O 1
ATOM 759 N N . PHE A 1 91 ? 11.096 -12.031 -15.638 1.00 73.88 91 PHE A N 1
ATOM 760 C CA . PHE A 1 91 ? 11.935 -10.844 -15.476 1.00 73.88 91 PHE A CA 1
ATOM 761 C C . PHE A 1 91 ? 12.035 -10.392 -14.017 1.00 73.88 91 PHE A C 1
ATOM 763 O O . PHE A 1 91 ? 11.028 -10.102 -13.364 1.00 73.88 91 PHE A O 1
ATOM 770 N N . ILE A 1 92 ? 13.276 -10.243 -13.565 1.00 71.31 92 ILE A N 1
ATOM 771 C CA . ILE A 1 92 ? 13.640 -9.570 -12.324 1.00 71.31 92 ILE A CA 1
ATOM 772 C C . ILE A 1 92 ? 14.069 -8.156 -12.708 1.00 71.31 92 ILE A C 1
ATOM 774 O O . ILE A 1 92 ? 14.913 -7.969 -13.581 1.00 71.31 92 ILE A O 1
ATOM 778 N N . ILE A 1 93 ? 13.444 -7.154 -12.094 1.00 71.12 93 ILE A N 1
ATOM 779 C CA . ILE A 1 93 ? 13.810 -5.751 -12.294 1.00 71.12 93 ILE A CA 1
ATOM 780 C C . ILE A 1 93 ? 14.660 -5.344 -11.100 1.00 71.12 93 ILE A C 1
ATOM 782 O O . ILE A 1 93 ? 14.150 -5.247 -9.983 1.00 71.12 93 ILE A O 1
ATOM 786 N N . GLU A 1 94 ? 15.945 -5.115 -11.346 1.00 68.50 94 GLU A N 1
ATOM 787 C CA . GLU A 1 94 ? 16.847 -4.532 -10.360 1.00 68.50 94 GLU A CA 1
ATOM 788 C C . GLU A 1 94 ? 16.497 -3.059 -10.131 1.00 68.50 94 GLU A C 1
ATOM 790 O O . GLU A 1 94 ? 16.076 -2.342 -11.043 1.00 68.50 94 GLU A O 1
ATOM 795 N N . GLN A 1 95 ? 16.638 -2.610 -8.886 1.00 65.94 95 GLN A N 1
ATOM 796 C CA . GLN A 1 95 ? 16.312 -1.250 -8.484 1.00 65.94 95 GLN A CA 1
ATOM 797 C C . GLN A 1 95 ? 17.503 -0.622 -7.766 1.00 65.94 95 GLN A C 1
ATOM 799 O O . GLN A 1 95 ? 17.998 -1.164 -6.780 1.00 65.94 95 GLN A O 1
ATOM 804 N N . GLU A 1 96 ? 17.913 0.562 -8.220 1.00 68.12 96 GLU A N 1
ATOM 805 C CA . GLU A 1 96 ? 18.889 1.380 -7.504 1.00 68.12 96 GLU A CA 1
ATOM 806 C C . GLU A 1 96 ? 18.338 1.811 -6.139 1.00 68.12 96 GLU A C 1
ATOM 808 O O . GLU A 1 96 ? 17.237 2.363 -6.027 1.00 68.12 96 GLU A O 1
ATOM 813 N N . LEU A 1 97 ? 19.123 1.561 -5.091 1.00 65.75 97 LEU A N 1
ATOM 814 C CA . LEU A 1 97 ? 18.737 1.832 -3.705 1.00 65.75 97 LEU A CA 1
ATOM 815 C C . LEU A 1 97 ? 19.090 3.263 -3.256 1.00 65.75 97 LEU A C 1
ATOM 817 O O . LEU A 1 97 ? 18.423 3.802 -2.373 1.00 65.75 97 LEU A O 1
ATOM 821 N N . ASN A 1 98 ? 20.078 3.901 -3.895 1.00 67.88 98 ASN A N 1
ATOM 822 C CA . ASN A 1 98 ? 20.644 5.198 -3.496 1.00 67.88 98 ASN A CA 1
ATOM 823 C C . ASN A 1 98 ? 20.014 6.376 -4.251 1.00 67.88 98 ASN A C 1
ATOM 825 O O . ASN A 1 98 ? 20.702 7.171 -4.886 1.00 67.88 98 ASN A O 1
ATOM 829 N N . VAL A 1 99 ? 18.689 6.479 -4.198 1.00 73.19 99 VAL A N 1
ATOM 830 C CA . VAL A 1 99 ? 17.939 7.542 -4.878 1.00 73.19 99 VAL A CA 1
ATOM 831 C C . VAL A 1 99 ? 17.246 8.404 -3.839 1.00 73.19 99 VAL A C 1
ATOM 833 O O . VAL A 1 99 ? 16.625 7.868 -2.916 1.00 73.19 99 VAL A O 1
ATOM 836 N N . SER A 1 100 ? 17.319 9.727 -4.024 1.00 82.62 100 SER A N 1
ATOM 837 C CA . SER A 1 100 ? 16.577 10.683 -3.202 1.00 82.62 100 SER A CA 1
ATOM 838 C C . 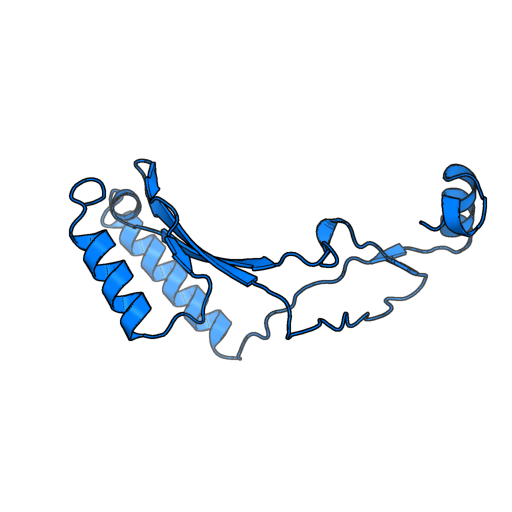SER A 1 100 ? 15.099 10.297 -3.147 1.00 82.62 100 SER A C 1
ATOM 840 O O . SER A 1 100 ? 14.470 9.991 -4.171 1.00 82.62 100 SER A O 1
ATOM 842 N N . ARG A 1 101 ? 14.570 10.234 -1.927 1.00 86.06 101 ARG A N 1
ATOM 843 C CA . ARG A 1 101 ? 13.230 9.736 -1.648 1.00 86.06 101 ARG A CA 1
ATOM 844 C C . ARG A 1 101 ? 12.552 10.593 -0.599 1.00 86.06 101 ARG A C 1
ATOM 846 O O . ARG A 1 101 ? 13.198 11.039 0.336 1.00 86.06 101 ARG A O 1
ATOM 853 N N . VAL A 1 102 ? 11.244 10.731 -0.733 1.00 89.88 102 VAL A N 1
ATOM 854 C CA . VAL A 1 102 ? 10.376 11.294 0.296 1.00 89.88 102 VAL A CA 1
ATOM 855 C C . VAL A 1 102 ? 9.411 10.202 0.718 1.00 89.88 102 VAL A C 1
ATOM 857 O O . VAL A 1 102 ? 8.750 9.579 -0.119 1.00 89.88 102 VAL A O 1
ATOM 860 N N . ILE A 1 103 ? 9.352 9.935 2.016 1.00 91.00 103 ILE A N 1
ATOM 861 C CA . ILE A 1 103 ? 8.353 9.048 2.600 1.00 91.00 103 ILE A CA 1
ATOM 862 C C . ILE A 1 103 ? 7.171 9.923 2.989 1.00 91.00 103 ILE A C 1
ATOM 864 O O . ILE A 1 103 ? 7.321 10.880 3.740 1.00 91.00 103 ILE A O 1
ATOM 868 N N . VAL A 1 104 ? 5.994 9.597 2.477 1.00 91.88 104 VAL A N 1
ATOM 869 C CA . VAL A 1 104 ? 4.755 10.302 2.792 1.00 91.88 104 VAL A CA 1
ATOM 870 C C . VAL A 1 104 ? 3.868 9.359 3.577 1.00 91.88 104 VAL A C 1
ATOM 872 O O . VAL A 1 104 ? 3.592 8.255 3.112 1.00 91.88 104 VAL A O 1
ATOM 875 N N . ARG A 1 105 ? 3.413 9.777 4.756 1.00 91.75 105 ARG A N 1
ATOM 876 C CA . ARG A 1 105 ? 2.361 9.075 5.497 1.00 91.75 105 ARG A CA 1
ATOM 877 C C . ARG A 1 105 ? 1.071 9.850 5.401 1.00 91.75 105 ARG A C 1
ATOM 879 O O . ARG A 1 105 ? 1.061 11.038 5.689 1.00 91.75 105 ARG A O 1
ATOM 886 N N . GLY A 1 106 ? 0.004 9.166 5.028 1.00 91.06 106 GLY A N 1
ATOM 887 C CA . GLY A 1 106 ? -1.340 9.724 5.004 1.00 91.06 106 GLY A CA 1
ATOM 888 C C . GLY A 1 106 ? -2.287 8.862 5.817 1.00 91.06 106 GLY A C 1
ATOM 889 O O . GLY A 1 106 ? -1.964 7.723 6.174 1.00 91.06 106 GLY A O 1
ATOM 890 N N . GLY A 1 107 ? -3.464 9.410 6.092 1.00 91.62 107 GLY A N 1
ATOM 891 C CA . GLY A 1 107 ? -4.546 8.667 6.711 1.00 91.62 107 GLY A CA 1
ATOM 892 C C . GLY A 1 107 ? -5.880 8.953 6.045 1.00 91.62 107 GLY A C 1
ATOM 893 O O . GLY A 1 107 ? -6.083 10.031 5.495 1.00 91.62 107 GLY A O 1
ATOM 894 N N . ILE A 1 108 ? -6.791 7.991 6.100 1.00 93.19 108 ILE A N 1
ATOM 895 C CA . ILE A 1 108 ? -8.184 8.160 5.695 1.00 93.19 108 ILE A CA 1
ATOM 896 C C . ILE A 1 108 ? -9.093 7.599 6.780 1.00 93.19 108 ILE A C 1
ATOM 898 O O . ILE A 1 108 ? -8.789 6.586 7.409 1.00 93.19 108 ILE A O 1
ATOM 902 N N . TRP A 1 109 ? -10.222 8.252 6.985 1.00 91.56 109 TRP A N 1
ATOM 903 C CA . TRP A 1 109 ? -11.283 7.802 7.877 1.00 91.56 109 TRP A CA 1
ATOM 904 C C . TRP A 1 109 ? -12.634 8.178 7.263 1.00 91.56 109 TRP A C 1
ATOM 906 O O . TRP A 1 109 ? -12.682 8.783 6.190 1.00 91.56 109 TRP A O 1
ATOM 916 N N . SER A 1 110 ? -13.741 7.808 7.902 1.00 91.31 110 SER A N 1
ATOM 917 C CA . SER A 1 110 ? -15.091 8.012 7.349 1.00 91.31 110 SER A CA 1
ATOM 918 C C . SER A 1 110 ? -15.409 9.465 6.992 1.00 91.31 110 SER A C 1
ATOM 920 O O . SER A 1 110 ? -16.099 9.710 6.006 1.00 91.31 110 SER A O 1
ATOM 922 N N . ASN A 1 111 ? -14.874 10.427 7.747 1.00 89.81 111 ASN A N 1
ATOM 923 C CA . ASN A 1 111 ? -15.177 11.847 7.560 1.00 89.81 111 ASN A CA 1
ATOM 924 C C . ASN A 1 111 ? -14.143 12.599 6.708 1.00 89.81 111 ASN A C 1
ATOM 926 O O . ASN A 1 111 ? -14.278 13.809 6.527 1.00 89.81 111 ASN A O 1
ATOM 930 N N . GLY A 1 112 ? -13.117 11.926 6.175 1.00 90.31 112 GLY A N 1
ATOM 931 C CA . GLY A 1 112 ? -12.188 12.562 5.244 1.00 90.31 112 GLY A CA 1
ATOM 932 C C . GLY A 1 112 ? -10.776 11.990 5.230 1.00 90.31 112 GLY A C 1
ATOM 933 O O . GLY A 1 112 ? -10.521 10.831 5.556 1.00 90.31 112 GLY A O 1
ATOM 934 N N . VAL A 1 113 ? -9.844 12.840 4.810 1.00 91.06 113 VAL A N 1
ATOM 935 C CA . VAL A 1 113 ? -8.424 12.520 4.653 1.00 91.06 113 VAL A CA 1
ATOM 936 C C . VAL A 1 113 ? -7.639 13.295 5.703 1.00 91.06 113 VAL A C 1
ATOM 938 O O . VAL A 1 113 ? -7.879 14.481 5.902 1.00 91.06 113 VAL A O 1
ATOM 941 N N . VAL A 1 114 ? -6.710 12.618 6.368 1.00 89.25 114 VAL A N 1
ATOM 942 C CA . VAL A 1 114 ? -5.723 13.245 7.246 1.00 89.25 114 VAL A CA 1
ATOM 943 C C . VAL A 1 114 ? -4.593 13.790 6.389 1.00 89.25 114 VAL A C 1
ATOM 945 O O . VAL A 1 114 ? -4.075 13.077 5.522 1.00 89.25 114 VAL A O 1
ATOM 948 N N . ASP A 1 115 ? -4.189 15.027 6.672 1.00 87.56 115 ASP A N 1
ATOM 949 C CA . ASP A 1 115 ? -3.074 15.677 5.992 1.00 87.56 115 ASP A CA 1
ATOM 950 C C . ASP A 1 115 ? -1.827 14.778 5.918 1.00 87.56 115 ASP A C 1
ATOM 952 O O . ASP A 1 115 ? -1.452 14.136 6.909 1.00 87.56 115 ASP A O 1
ATOM 956 N N . PRO A 1 116 ? -1.146 14.743 4.761 1.00 91.25 116 PRO A N 1
ATOM 957 C CA . PRO A 1 116 ? 0.061 13.957 4.613 1.00 91.25 116 PRO A CA 1
ATOM 958 C C . PRO A 1 116 ? 1.222 14.532 5.435 1.00 91.25 116 PRO A C 1
ATOM 960 O O . PRO A 1 116 ? 1.505 15.730 5.409 1.00 91.25 116 PRO A O 1
ATOM 963 N N . PHE A 1 117 ? 1.958 13.644 6.098 1.00 91.44 117 PHE A N 1
ATOM 964 C CA . PHE A 1 117 ? 3.241 13.928 6.730 1.00 91.44 117 PHE A CA 1
ATOM 965 C C . PHE A 1 117 ? 4.373 13.543 5.785 1.00 91.44 117 PHE A C 1
ATOM 967 O O . PHE A 1 117 ? 4.433 12.404 5.317 1.00 91.44 117 PHE A O 1
ATOM 974 N N . PHE A 1 118 ? 5.283 14.479 5.536 1.00 92.12 118 PHE A N 1
ATOM 975 C CA . PHE A 1 118 ? 6.431 14.289 4.656 1.00 92.12 118 PHE A CA 1
ATOM 976 C C . PHE A 1 118 ? 7.696 14.070 5.483 1.00 92.12 118 PHE A C 1
ATOM 978 O O . PHE A 1 118 ? 7.986 14.828 6.406 1.00 92.12 118 PHE A O 1
ATOM 985 N N . PHE A 1 119 ? 8.457 13.041 5.127 1.00 90.88 119 PHE A N 1
ATOM 986 C CA . PHE A 1 119 ? 9.751 12.729 5.717 1.00 90.88 119 PHE A CA 1
ATOM 987 C C . PHE A 1 119 ? 10.794 12.651 4.603 1.00 90.88 119 PHE A C 1
ATOM 989 O O . PHE A 1 119 ? 10.686 11.814 3.704 1.00 90.88 119 PHE A O 1
ATOM 996 N N . GLU A 1 120 ? 11.791 13.527 4.662 1.00 87.19 120 GLU A N 1
ATOM 997 C CA . GLU A 1 120 ? 12.925 13.532 3.726 1.00 87.19 120 GLU A CA 1
ATOM 998 C C . GLU A 1 120 ? 13.999 12.509 4.131 1.00 87.19 120 GLU A C 1
ATOM 1000 O O . GLU A 1 120 ? 14.700 11.961 3.283 1.00 87.19 120 GLU A O 1
ATOM 1005 N N . ASP A 1 121 ? 14.051 12.176 5.422 1.00 82.94 121 ASP A N 1
ATOM 1006 C CA . ASP A 1 121 ? 14.967 11.200 6.001 1.00 82.94 121 ASP A CA 1
ATOM 1007 C C . ASP A 1 121 ? 14.270 9.887 6.390 1.00 82.94 121 ASP A C 1
ATOM 1009 O O . ASP A 1 121 ? 13.052 9.705 6.288 1.00 82.94 121 ASP A O 1
ATOM 1013 N N . ASN A 1 122 ? 15.068 8.931 6.870 1.00 83.25 122 ASN A N 1
ATOM 1014 C CA . ASN A 1 122 ? 14.559 7.675 7.404 1.00 83.25 122 ASN A CA 1
ATOM 1015 C C . ASN A 1 122 ? 13.637 7.912 8.610 1.00 83.25 122 ASN A C 1
ATOM 1017 O O . ASN A 1 122 ? 14.012 8.553 9.591 1.00 83.25 122 ASN A O 1
ATOM 1021 N N . VAL A 1 123 ? 12.448 7.310 8.570 1.00 85.44 123 VAL A N 1
ATOM 1022 C CA . VAL A 1 123 ? 11.492 7.363 9.680 1.00 85.44 123 VAL A CA 1
ATOM 1023 C C . VAL A 1 123 ? 11.971 6.448 10.806 1.00 85.44 123 VAL A C 1
ATOM 1025 O O . VAL A 1 123 ? 11.832 5.228 10.729 1.00 85.44 123 VAL A O 1
ATOM 1028 N N . THR A 1 124 ? 12.528 7.038 11.862 1.00 89.94 124 THR A N 1
ATOM 1029 C CA . THR A 1 124 ? 12.849 6.334 13.110 1.00 89.94 124 THR A CA 1
ATOM 1030 C C . THR A 1 124 ? 11.608 6.183 13.987 1.00 89.94 124 THR A C 1
ATOM 1032 O O . THR A 1 124 ? 10.614 6.897 13.825 1.00 89.94 124 THR A O 1
ATOM 1035 N N . SER A 1 125 ? 11.667 5.285 14.973 1.00 89.19 125 SER A N 1
ATOM 1036 C CA . SER A 1 125 ? 10.584 5.098 15.945 1.00 89.19 125 SER A CA 1
ATOM 1037 C C . SER A 1 125 ? 10.245 6.390 16.702 1.00 89.19 125 SER A C 1
ATOM 1039 O O . SER A 1 125 ? 9.082 6.635 17.012 1.00 89.19 125 SER A O 1
ATOM 1041 N N . GLN A 1 126 ? 11.238 7.245 16.973 1.00 91.31 126 GLN A N 1
ATOM 1042 C CA . GLN A 1 126 ? 11.048 8.529 17.653 1.00 91.31 126 GLN A CA 1
ATOM 1043 C C . GLN A 1 126 ? 10.295 9.532 16.774 1.00 91.31 126 GLN A C 1
ATOM 1045 O O . GLN A 1 126 ? 9.340 10.147 17.246 1.00 91.31 126 GLN A O 1
ATOM 1050 N N . ILE A 1 127 ? 10.683 9.655 15.500 1.00 88.62 127 ILE A N 1
ATOM 1051 C CA . ILE A 1 127 ? 9.996 10.511 14.520 1.00 88.62 127 ILE A CA 1
ATOM 1052 C C . ILE A 1 127 ? 8.552 10.030 14.336 1.00 88.62 127 ILE A C 1
ATOM 1054 O O . ILE A 1 127 ? 7.614 10.827 14.334 1.00 88.62 127 ILE A O 1
ATOM 1058 N N . TYR A 1 128 ? 8.355 8.712 14.264 1.00 89.06 128 TYR A N 1
ATOM 1059 C CA . TYR A 1 128 ? 7.026 8.117 14.162 1.00 89.06 128 TYR A CA 1
ATOM 1060 C C . TYR A 1 128 ? 6.152 8.419 15.387 1.00 89.06 128 TYR A C 1
ATOM 1062 O O . TYR A 1 128 ? 4.987 8.790 1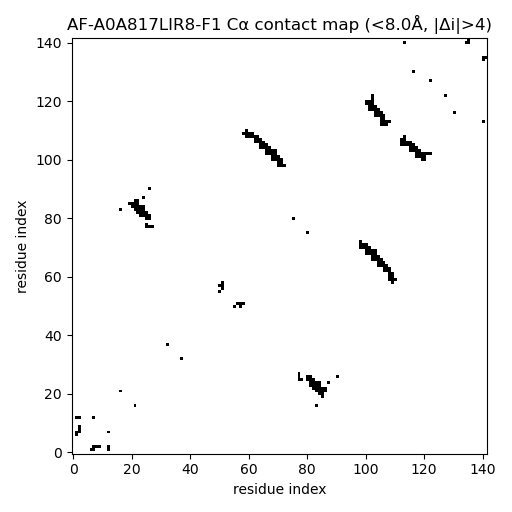5.250 1.00 89.06 128 TYR A O 1
ATOM 1070 N N . LEU A 1 129 ? 6.717 8.322 16.594 1.00 90.44 129 LEU A N 1
ATOM 1071 C CA . LEU A 1 129 ? 6.007 8.656 17.828 1.00 90.44 129 LEU A CA 1
ATOM 1072 C C . LEU A 1 129 ? 5.632 10.143 17.890 1.00 90.44 129 LEU A C 1
ATOM 1074 O O . LEU A 1 129 ? 4.542 10.477 18.349 1.00 90.44 129 LEU A O 1
ATOM 1078 N N . GLN A 1 130 ? 6.519 11.035 17.447 1.00 88.81 130 GLN A N 1
ATOM 1079 C CA . GLN A 1 130 ? 6.233 12.469 17.375 1.00 88.81 130 GLN A CA 1
ATOM 1080 C C . GLN A 1 130 ? 5.079 12.756 16.413 1.00 88.81 130 GLN A C 1
ATOM 1082 O O . GLN A 1 130 ? 4.137 13.444 16.801 1.00 88.81 130 GLN A O 1
ATOM 1087 N N . MET A 1 131 ? 5.104 12.161 15.216 1.00 88.75 131 MET A N 1
ATOM 1088 C CA . MET A 1 131 ? 4.000 12.246 14.258 1.00 88.75 131 MET A CA 1
ATOM 1089 C C . MET A 1 131 ? 2.686 11.774 14.892 1.00 88.75 131 MET A C 1
ATOM 1091 O O . MET A 1 131 ? 1.692 12.488 14.829 1.00 88.75 131 MET A O 1
ATOM 1095 N N . TYR A 1 132 ? 2.681 10.613 15.556 1.00 87.00 132 TYR A N 1
ATOM 1096 C CA . TYR A 1 132 ? 1.475 10.084 16.197 1.00 87.00 132 TYR A CA 1
ATOM 1097 C C . TYR A 1 132 ? 0.930 11.011 17.292 1.00 87.00 132 TYR A C 1
ATOM 1099 O O . TYR A 1 132 ? -0.279 11.204 17.384 1.00 87.00 132 TYR A O 1
ATOM 1107 N N . LYS A 1 133 ? 1.803 11.625 18.102 1.00 88.25 133 LYS A N 1
ATOM 1108 C CA . LYS A 1 133 ? 1.391 12.621 19.107 1.00 88.25 133 LYS A CA 1
ATOM 1109 C C . LYS A 1 133 ? 0.741 13.841 18.454 1.00 88.25 133 LYS A C 1
ATOM 1111 O O . LYS A 1 133 ? -0.351 14.217 18.859 1.00 88.25 133 LYS A O 1
ATOM 1116 N N . MET A 1 134 ? 1.354 14.385 17.399 1.00 86.06 134 MET A N 1
ATOM 1117 C CA . MET A 1 134 ? 0.776 15.499 16.636 1.00 86.06 134 MET A CA 1
ATOM 1118 C C . MET A 1 134 ? -0.595 15.144 16.052 1.00 86.06 134 MET A C 1
ATOM 1120 O O . MET A 1 134 ? -1.508 15.961 16.087 1.00 86.06 134 MET A O 1
ATOM 1124 N N . LEU A 1 135 ? -0.746 13.921 15.541 1.00 84.00 135 LEU A N 1
ATOM 1125 C CA . LEU A 1 135 ? -2.005 13.401 15.011 1.00 84.00 135 LEU A CA 1
ATOM 1126 C C . LEU A 1 135 ? -3.073 13.279 16.107 1.00 84.00 135 LEU A C 1
ATOM 1128 O O . LEU A 1 135 ? -4.226 13.630 15.885 1.00 84.00 135 LEU A O 1
ATOM 1132 N N . LYS A 1 136 ? -2.679 12.838 17.306 1.00 80.94 136 LYS A N 1
ATOM 1133 C CA . LYS A 1 136 ? -3.566 12.680 18.464 1.00 80.94 136 LYS A CA 1
ATOM 1134 C C . LYS A 1 136 ? -4.084 14.016 19.009 1.00 80.94 136 LYS A C 1
ATOM 1136 O O . LYS A 1 136 ? -5.219 14.092 19.466 1.00 80.94 136 LYS A O 1
ATOM 1141 N N . ASP A 1 137 ? -3.255 15.055 18.979 1.00 79.62 137 ASP A N 1
ATOM 1142 C CA . ASP A 1 137 ? -3.606 16.377 19.512 1.00 79.62 137 ASP A CA 1
ATOM 1143 C C . ASP A 1 137 ? -4.566 17.151 18.585 1.00 79.62 137 ASP A C 1
ATOM 1145 O O . ASP A 1 137 ? -5.205 18.125 18.999 1.00 79.62 137 ASP A O 1
ATOM 1149 N N . ARG A 1 138 ? -4.724 16.695 17.336 1.00 75.62 138 ARG A N 1
ATOM 1150 C CA . ARG A 1 138 ? -5.681 17.240 16.373 1.00 75.62 138 ARG A CA 1
ATOM 1151 C C . ARG A 1 138 ? -7.089 16.706 16.643 1.00 75.62 138 ARG A C 1
ATOM 1153 O O . ARG A 1 138 ? -7.483 15.645 16.170 1.00 75.62 138 ARG A O 1
ATOM 1160 N N . LYS A 1 139 ? -7.879 17.507 17.364 1.00 63.47 139 LYS A N 1
ATOM 1161 C CA . LYS A 1 139 ? -9.294 17.232 17.693 1.00 63.47 139 LYS A CA 1
ATOM 1162 C C . LYS A 1 139 ? -10.218 17.060 16.479 1.00 63.47 139 LYS A C 1
ATOM 1164 O O . LYS A 1 139 ? -11.345 16.630 16.651 1.00 63.47 139 LYS A O 1
ATOM 1169 N N . GLU A 1 140 ? -9.768 17.427 15.282 1.00 63.00 140 GLU A N 1
ATOM 1170 C CA . GLU A 1 140 ? -10.527 17.284 14.032 1.00 63.00 140 GLU A CA 1
ATOM 1171 C C . GLU A 1 140 ? -10.636 15.826 13.543 1.00 63.00 140 GLU A C 1
ATOM 1173 O O . GLU A 1 140 ? -11.491 15.536 12.712 1.00 63.00 140 GLU A O 1
ATOM 1178 N N . TYR A 1 141 ? -9.811 14.912 14.076 1.00 60.25 141 TYR A N 1
ATOM 1179 C CA . TYR A 1 141 ? -9.767 13.492 13.693 1.00 60.25 141 TYR A CA 1
ATOM 1180 C C . TYR A 1 141 ? -10.118 12.524 14.844 1.00 60.25 141 TYR A C 1
ATOM 1182 O O . TYR A 1 141 ? -9.848 11.327 14.732 1.00 60.25 141 TYR A O 1
ATOM 1190 N N . MET A 1 142 ? -10.671 13.033 15.956 1.00 55.44 142 MET A N 1
ATOM 1191 C CA . MET A 1 142 ? -11.126 12.256 17.126 1.00 55.44 142 MET A CA 1
ATOM 1192 C C . MET A 1 142 ? -12.628 12.387 17.337 1.00 55.44 142 MET A C 1
ATOM 1194 O O . MET A 1 142 ? -13.244 11.365 17.712 1.00 55.44 142 MET A O 1
#

Solvent-accessible surface area (backbone atoms only — not comparable to full-atom values): 8887 Å² total; per-residue (Å²): 102,69,38,70,78,68,74,40,57,66,66,57,52,51,50,53,39,56,76,64,56,41,43,83,44,61,70,75,89,78,78,85,75,58,90,62,47,64,58,55,50,50,53,51,52,52,52,52,54,52,48,39,74,76,36,70,64,54,65,62,72,43,74,47,69,54,77,48,81,48,57,83,64,89,66,83,53,50,93,79,38,70,45,75,35,75,61,89,79,79,75,80,82,87,74,87,81,93,61,70,45,37,39,36,36,39,33,41,38,70,93,47,72,46,79,70,45,80,32,75,63,86,84,44,74,66,57,50,50,51,52,50,51,58,57,66,71,39,74,92,83,112

Nearest PDB structures (foldseek):
  4r79-assembly1_B  TM=5.871E-01  e=1.220E-03  Drosophila mauritiana
  2rbl-assembly1_B  TM=5.407E-01  e=1.437E+00  Homo sapiens
  1q38-assembly1_A  TM=4.082E-01  e=1.838E+00  Homo sapiens
  8xcj-assembly1_F  TM=3.450E-01  e=1.625E+00  Escherichia phage Lambda
  2e7h-assembly1_A  TM=4.264E-01  e=5.910E+00  Homo sapiens

Mean predicted aligned error: 9.39 Å

Secondary structure (DSSP, 8-state):
-HHHHTT--HHHHHHHHHHTT-EEEPPPP-PPPPTTHHHHHHHHHHHHHHHHHH-GGGGGG--EEEEEEEESS----GGG--EEESS---------S---EEEEEEEEETTEEEEEEEESS---HHHHHHHHHHHHH-GGG-